Protein AF-A0A498R2I2-F1 (afdb_monomer_lite)

Organism: NCBI:txid1351585

Radius of gyration: 13.99 Å; chains: 1; bounding box: 32×29×33 Å

pLDDT: mean 78.46, std 17.62, range [42.38, 95.0]

Sequence (54 aa):
MSNVRPTLNCPYCNTAGQKTAEYRRLITFKCPKCGHEWSTLKMPSKETKQKFIS

Foldseek 3Di:
DDDDDWDQADPVPRHGFDFDDDDDQKTWTAHPPPRDIDITGNDPPPPPPPPPPD

Structure (mmCIF, N/CA/C/O backbone):
data_AF-A0A498R2I2-F1
#
_entry.id   AF-A0A498R2I2-F1
#
loop_
_atom_site.group_PDB
_atom_site.id
_atom_site.type_symbol
_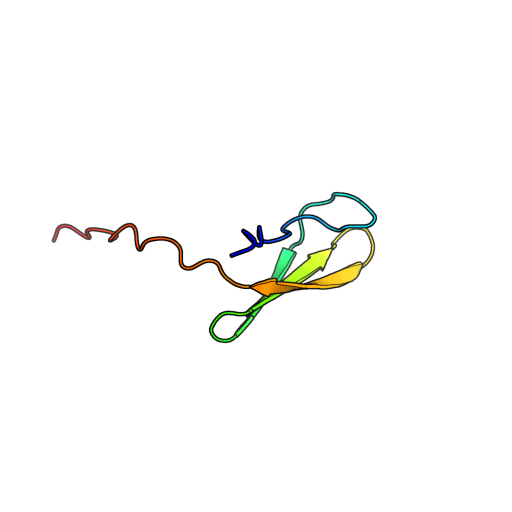atom_site.label_atom_id
_atom_site.label_alt_id
_atom_site.label_comp_id
_atom_site.label_asym_id
_atom_site.label_entity_id
_atom_site.label_seq_id
_atom_site.pdb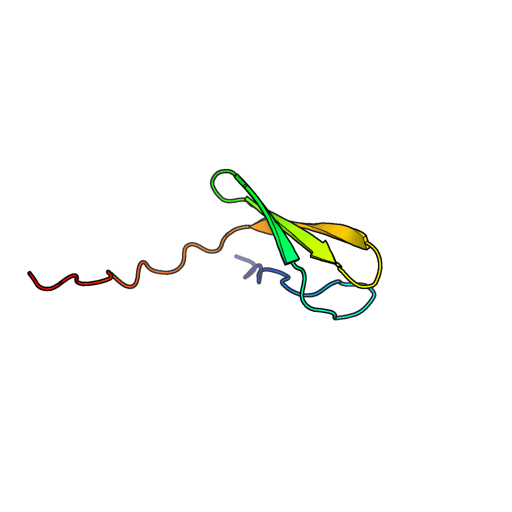x_PDB_ins_code
_atom_site.Cartn_x
_atom_site.Cartn_y
_atom_site.Cartn_z
_atom_site.occupancy
_atom_site.B_iso_or_equiv
_atom_site.auth_seq_id
_atom_site.auth_comp_id
_atom_site.auth_asym_id
_atom_site.auth_atom_id
_atom_site.pdbx_PDB_model_num
ATOM 1 N N . MET A 1 1 ? -9.803 -4.841 -22.083 1.00 42.38 1 MET A N 1
ATOM 2 C CA . MET A 1 1 ? -8.705 -4.889 -21.090 1.00 42.38 1 MET A CA 1
ATOM 3 C C . MET A 1 1 ? -9.190 -4.224 -19.812 1.00 42.38 1 MET A C 1
ATOM 5 O O . MET A 1 1 ? -9.513 -3.044 -19.850 1.00 42.38 1 MET A O 1
ATOM 9 N N . SER A 1 2 ? -9.340 -4.974 -18.720 1.00 54.56 2 SER A N 1
ATOM 10 C CA . SER A 1 2 ? -9.854 -4.449 -17.448 1.00 54.56 2 SER A CA 1
ATOM 11 C C . SER A 1 2 ? -8.856 -3.458 -16.847 1.00 54.56 2 SER A C 1
ATOM 13 O O . SER A 1 2 ? -7.698 -3.806 -16.623 1.00 54.56 2 SER A O 1
ATOM 15 N N . ASN A 1 3 ? -9.286 -2.219 -16.605 1.00 60.34 3 ASN A N 1
ATOM 16 C CA . ASN A 1 3 ? -8.467 -1.206 -15.941 1.00 60.34 3 ASN A CA 1
ATOM 17 C C . ASN A 1 3 ? -8.295 -1.584 -14.463 1.00 60.34 3 ASN A C 1
ATOM 19 O O . ASN A 1 3 ? -9.131 -1.240 -13.629 1.00 60.34 3 ASN A O 1
ATOM 23 N N . VAL A 1 4 ? -7.224 -2.308 -14.136 1.00 65.06 4 VAL A N 1
ATOM 24 C CA . VAL A 1 4 ? -6.866 -2.615 -12.747 1.00 65.06 4 VAL A CA 1
ATOM 25 C C . VAL A 1 4 ? -6.347 -1.333 -12.103 1.00 65.06 4 VAL A C 1
ATOM 27 O O . VAL A 1 4 ? -5.254 -0.869 -12.422 1.00 65.06 4 VAL A O 1
ATOM 30 N N . ARG A 1 5 ? -7.145 -0.731 -11.220 1.00 70.81 5 ARG A N 1
ATOM 31 C CA . ARG A 1 5 ? -6.709 0.404 -10.400 1.00 70.81 5 ARG A CA 1
ATOM 32 C C . ARG A 1 5 ? -5.873 -0.114 -9.225 1.00 70.81 5 ARG A C 1
ATOM 34 O O . ARG A 1 5 ? -6.282 -1.091 -8.601 1.00 70.81 5 ARG A O 1
ATOM 41 N N . PRO A 1 6 ? -4.728 0.511 -8.908 1.00 72.75 6 PRO A N 1
ATOM 42 C CA . PRO A 1 6 ? -3.924 0.113 -7.767 1.00 72.75 6 PRO A CA 1
ATOM 43 C C . PRO A 1 6 ? -4.680 0.418 -6.475 1.00 72.75 6 PRO A C 1
ATOM 45 O O . PRO A 1 6 ? -5.127 1.544 -6.249 1.00 72.75 6 PRO A O 1
ATOM 48 N N . THR A 1 7 ? -4.810 -0.591 -5.622 1.00 81.31 7 THR A N 1
ATOM 49 C CA . THR A 1 7 ? -5.456 -0.445 -4.318 1.00 81.31 7 THR A CA 1
ATOM 50 C C . THR A 1 7 ? -4.443 0.102 -3.320 1.00 81.31 7 THR A C 1
ATOM 52 O O . THR A 1 7 ? -3.562 -0.618 -2.852 1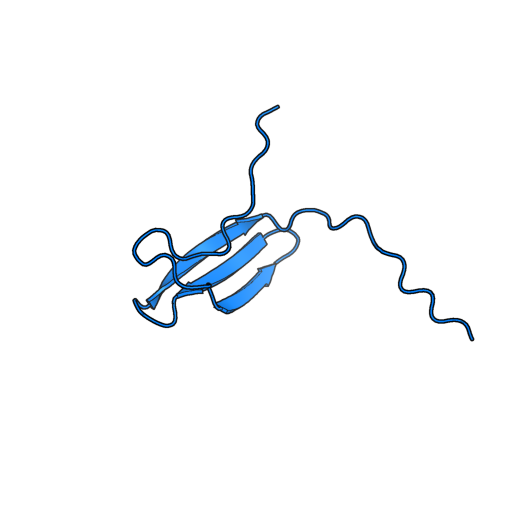.00 81.31 7 THR A O 1
ATOM 55 N N . LEU A 1 8 ? -4.561 1.396 -3.013 1.00 85.81 8 LEU A N 1
ATOM 56 C CA . LEU A 1 8 ? -3.694 2.096 -2.054 1.00 85.81 8 LEU A CA 1
ATOM 57 C C . LEU A 1 8 ? -4.214 2.018 -0.612 1.00 85.81 8 LEU A C 1
ATOM 59 O O . LEU A 1 8 ? -3.460 2.243 0.334 1.00 85.81 8 LEU A O 1
ATOM 63 N N . ASN A 1 9 ? -5.491 1.681 -0.439 1.00 90.88 9 ASN A N 1
ATOM 64 C CA . ASN A 1 9 ? -6.147 1.641 0.860 1.00 90.88 9 ASN A CA 1
ATOM 65 C C . ASN A 1 9 ? -6.370 0.196 1.309 1.00 90.88 9 ASN A C 1
ATOM 67 O O . ASN A 1 9 ? -6.709 -0.673 0.511 1.00 90.88 9 ASN A O 1
ATOM 71 N N . CYS A 1 10 ? -6.236 -0.035 2.611 1.00 90.31 10 CYS A N 1
ATOM 72 C CA . CYS A 1 10 ? -6.579 -1.285 3.277 1.00 90.31 10 CYS A CA 1
ATOM 73 C C . CYS A 1 10 ? -8.019 -1.710 2.929 1.00 90.31 10 CYS A C 1
ATOM 75 O O . CYS A 1 10 ? -8.942 -0.952 3.232 1.00 90.31 10 CYS A O 1
ATOM 77 N N . PRO A 1 11 ? -8.259 -2.916 2.387 1.00 88.06 11 PRO A N 1
ATOM 78 C CA . PRO A 1 11 ? -9.605 -3.353 2.001 1.00 88.06 11 PRO A CA 1
ATOM 79 C C . PRO A 1 11 ? -10.553 -3.537 3.196 1.00 88.06 11 PRO A C 1
ATOM 81 O O . PRO A 1 11 ? -11.763 -3.426 3.046 1.00 88.06 11 PRO A O 1
ATOM 84 N N . TYR A 1 12 ? -10.012 -3.770 4.392 1.00 89.69 12 TYR A N 1
ATOM 85 C CA . TYR A 1 12 ? -10.803 -3.993 5.609 1.00 89.69 12 TYR A CA 1
ATOM 86 C C . TYR A 1 12 ? -11.179 -2.710 6.339 1.00 89.69 12 TYR A C 1
ATOM 88 O O . TYR A 1 12 ? -12.170 -2.647 7.055 1.00 89.69 12 TYR A O 1
ATOM 96 N N . CYS A 1 13 ? -10.327 -1.701 6.227 1.00 91.50 13 CYS A N 1
ATOM 97 C CA . CYS A 1 13 ? -10.325 -0.574 7.143 1.00 91.50 13 CYS A CA 1
ATOM 98 C C . CYS A 1 13 ? -10.230 0.774 6.435 1.00 91.50 13 CYS A C 1
ATOM 100 O O . CYS A 1 13 ? -10.177 1.812 7.093 1.00 91.50 13 CYS A O 1
ATOM 102 N N . ASN A 1 14 ? -10.159 0.742 5.101 1.00 89.38 14 ASN A N 1
ATOM 103 C CA . ASN A 1 14 ? -10.040 1.873 4.189 1.00 89.38 14 ASN A CA 1
ATOM 104 C C . ASN A 1 14 ? -8.950 2.892 4.575 1.00 89.38 14 ASN A C 1
ATOM 106 O O . ASN A 1 14 ? -8.976 4.047 4.166 1.00 89.38 14 ASN A O 1
ATOM 110 N N . THR A 1 15 ? -7.987 2.460 5.389 1.00 91.81 15 THR A N 1
ATOM 111 C CA . THR A 1 15 ? -6.858 3.265 5.849 1.00 91.81 15 THR A CA 1
ATOM 112 C C . THR A 1 15 ? -5.773 3.230 4.781 1.00 91.81 15 THR A C 1
ATOM 114 O O . THR A 1 15 ? -5.533 2.170 4.198 1.00 91.81 15 THR A O 1
ATOM 117 N N . ALA A 1 16 ? -5.112 4.358 4.525 1.00 90.81 16 ALA A N 1
ATOM 118 C CA . ALA A 1 16 ? -3.994 4.413 3.588 1.00 90.81 16 ALA A CA 1
ATOM 119 C C . ALA A 1 16 ? -2.903 3.406 3.994 1.00 90.81 16 ALA A C 1
ATOM 121 O O . ALA A 1 16 ? -2.447 3.394 5.141 1.00 90.81 16 ALA A O 1
ATOM 122 N N . GLY A 1 17 ? -2.514 2.537 3.061 1.00 91.25 17 GLY A N 1
ATOM 123 C CA . GLY A 1 17 ? -1.417 1.603 3.268 1.00 91.25 17 GLY A CA 1
ATOM 124 C C . GLY A 1 17 ? -0.078 2.330 3.280 1.00 91.25 17 GLY A C 1
ATOM 125 O O . GLY A 1 17 ? 0.167 3.219 2.466 1.00 91.25 17 GLY A O 1
ATOM 126 N N . GLN A 1 18 ? 0.818 1.925 4.174 1.00 92.50 18 GLN A N 1
ATOM 127 C CA . GLN A 1 18 ? 2.210 2.355 4.157 1.00 92.50 18 GLN A CA 1
ATOM 128 C C . GLN A 1 18 ? 3.021 1.423 3.265 1.00 92.50 18 GLN A C 1
ATOM 130 O O . GLN A 1 18 ? 2.956 0.205 3.409 1.00 92.50 18 GLN A O 1
ATOM 135 N N . LYS A 1 19 ? 3.781 1.993 2.331 1.00 92.12 19 LYS A N 1
ATOM 136 C CA . LYS A 1 19 ? 4.664 1.230 1.4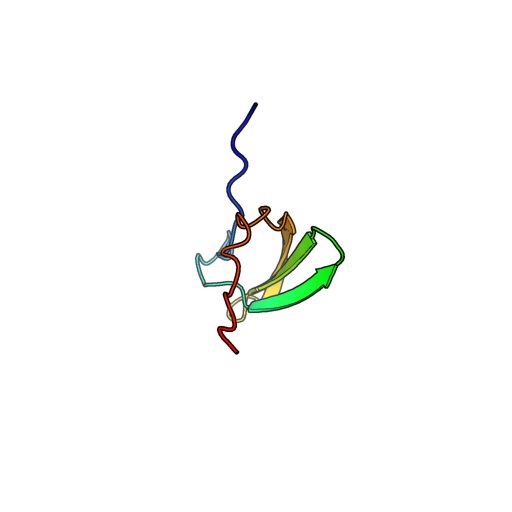50 1.00 92.12 19 LYS A CA 1
ATOM 137 C C . LYS A 1 19 ? 5.802 0.623 2.272 1.00 92.12 19 LYS A C 1
ATOM 139 O O . LYS A 1 19 ? 6.592 1.364 2.848 1.00 92.12 19 LYS A O 1
ATOM 144 N N . THR A 1 20 ? 5.891 -0.702 2.299 1.00 93.19 20 THR A N 1
ATOM 145 C CA . THR A 1 20 ? 6.931 -1.438 3.038 1.00 93.19 20 THR A CA 1
ATOM 146 C C . THR A 1 20 ? 8.005 -2.007 2.124 1.00 93.19 20 THR A C 1
ATOM 148 O O . THR A 1 20 ? 9.165 -2.069 2.518 1.00 93.19 20 THR A O 1
ATOM 151 N N . ALA A 1 21 ? 7.651 -2.377 0.892 1.00 90.06 21 ALA A N 1
ATOM 152 C CA . ALA A 1 21 ? 8.602 -2.885 -0.090 1.00 90.06 21 ALA A CA 1
ATOM 153 C C . ALA A 1 21 ? 8.224 -2.474 -1.518 1.00 90.06 21 ALA A C 1
ATOM 155 O O . ALA A 1 21 ? 7.066 -2.192 -1.835 1.00 90.06 21 ALA A O 1
ATOM 156 N N . GLU A 1 22 ? 9.217 -2.448 -2.402 1.00 89.62 22 GLU A N 1
ATOM 157 C CA . GLU A 1 22 ? 9.035 -2.273 -3.841 1.00 89.62 22 GLU A CA 1
ATOM 158 C C . GLU A 1 22 ? 9.965 -3.215 -4.585 1.00 89.62 22 GLU A C 1
ATOM 160 O O . GLU A 1 22 ? 11.169 -3.230 -4.340 1.00 89.62 22 GLU A O 1
ATOM 165 N N . TYR A 1 23 ? 9.407 -3.978 -5.520 1.00 87.00 23 TYR A N 1
ATOM 166 C CA . TYR A 1 23 ? 10.178 -4.881 -6.356 1.00 87.00 23 TYR A CA 1
ATOM 167 C C . TYR A 1 23 ? 9.709 -4.813 -7.805 1.00 87.00 23 TYR A C 1
ATOM 169 O O . TYR A 1 23 ? 8.601 -5.234 -8.135 1.00 87.00 23 TYR A O 1
ATOM 177 N N . ARG A 1 24 ? 10.573 -4.313 -8.697 1.00 86.94 24 ARG A N 1
ATOM 178 C CA . ARG A 1 24 ? 10.298 -4.118 -10.133 1.00 86.94 24 ARG A CA 1
ATOM 179 C C . ARG A 1 24 ? 9.009 -3.318 -10.388 1.00 86.94 24 ARG A C 1
ATOM 181 O O . ARG A 1 24 ? 9.045 -2.096 -10.471 1.00 86.94 24 ARG A O 1
ATOM 188 N 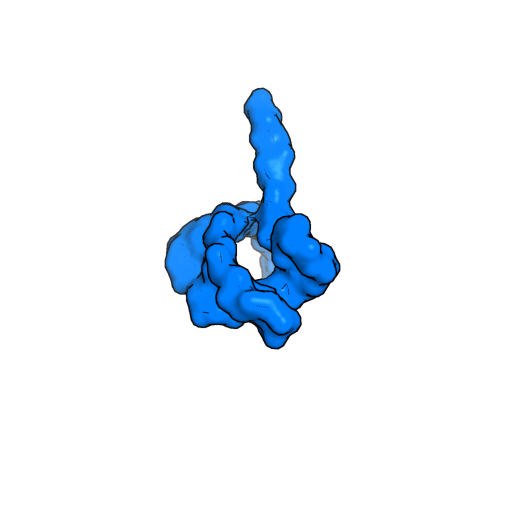N . ARG A 1 25 ? 7.876 -4.013 -10.540 1.00 85.75 25 ARG A N 1
ATOM 189 C CA . ARG A 1 25 ? 6.536 -3.458 -10.798 1.00 85.75 25 ARG A CA 1
ATOM 190 C C . ARG A 1 25 ? 5.530 -3.798 -9.699 1.00 85.75 25 ARG A C 1
ATOM 192 O O . ARG A 1 25 ? 4.345 -3.581 -9.896 1.00 85.75 25 ARG A O 1
ATOM 199 N N . LEU A 1 26 ? 5.971 -4.348 -8.576 1.00 88.56 26 LEU A N 1
ATOM 200 C CA . LEU A 1 26 ? 5.139 -4.687 -7.431 1.00 88.56 26 LEU A CA 1
ATOM 201 C C . LEU A 1 26 ? 5.467 -3.730 -6.282 1.00 88.56 26 LEU A C 1
ATOM 203 O O . LEU A 1 26 ? 6.638 -3.465 -6.010 1.00 88.56 26 LEU A O 1
ATOM 207 N N . ILE A 1 27 ? 4.443 -3.218 -5.615 1.00 90.69 27 ILE A N 1
ATOM 208 C CA . ILE A 1 27 ? 4.564 -2.411 -4.404 1.00 90.69 27 ILE A CA 1
ATOM 209 C C . ILE A 1 27 ? 3.806 -3.137 -3.304 1.00 90.69 27 ILE A C 1
ATOM 211 O O . ILE A 1 27 ? 2.620 -3.428 -3.464 1.00 90.69 27 ILE A O 1
ATOM 215 N N . THR A 1 28 ? 4.489 -3.402 -2.198 1.00 92.31 28 THR A N 1
ATOM 216 C CA . THR A 1 28 ? 3.892 -3.983 -1.000 1.00 92.31 28 THR A CA 1
ATOM 217 C C . THR A 1 28 ? 3.492 -2.866 -0.051 1.00 92.31 28 THR A C 1
ATOM 219 O O . THR A 1 28 ? 4.281 -1.966 0.248 1.00 92.31 28 THR A O 1
ATOM 222 N N . PHE A 1 29 ? 2.254 -2.937 0.413 1.00 93.12 29 PHE A N 1
ATOM 223 C CA . PHE A 1 29 ? 1.658 -2.042 1.383 1.00 93.12 29 PHE A CA 1
ATOM 224 C C . PHE A 1 29 ? 1.316 -2.805 2.658 1.00 93.12 29 PHE A C 1
ATOM 226 O O . PHE A 1 29 ? 0.881 -3.953 2.608 1.00 93.12 29 PHE A O 1
ATOM 233 N N . LYS A 1 30 ? 1.462 -2.130 3.796 1.00 94.44 30 LYS A N 1
ATOM 234 C CA . LYS A 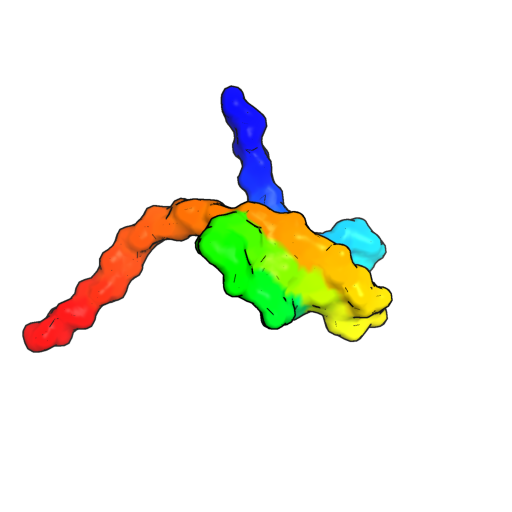1 30 ? 1.027 -2.586 5.112 1.00 94.44 30 LYS A CA 1
ATOM 235 C C . LYS A 1 30 ? 0.077 -1.573 5.720 1.00 94.44 30 LYS A C 1
ATOM 237 O O . LYS A 1 30 ? 0.346 -0.374 5.720 1.00 94.44 30 LYS A O 1
ATOM 242 N N . CYS A 1 31 ? -1.039 -2.040 6.260 1.00 95.00 31 CYS A N 1
ATOM 243 C CA . CYS A 1 31 ? -1.950 -1.186 6.995 1.00 95.00 31 CYS A CA 1
ATOM 244 C C . CYS A 1 31 ? -1.376 -0.894 8.390 1.00 95.00 31 CYS A C 1
ATOM 246 O O . CYS A 1 31 ? -1.190 -1.837 9.161 1.00 95.00 31 CYS A O 1
ATOM 248 N N . PRO A 1 32 ? -1.193 0.379 8.780 1.00 92.56 32 PRO A N 1
ATOM 249 C CA . PRO A 1 32 ? -0.738 0.721 10.128 1.00 92.56 32 PRO A CA 1
ATOM 250 C C . PRO A 1 32 ? -1.797 0.458 11.212 1.00 92.56 32 PRO A C 1
ATOM 252 O O . PRO A 1 32 ? -1.461 0.365 12.385 1.00 92.56 32 PRO A O 1
ATOM 255 N N . LYS A 1 33 ? -3.080 0.340 10.838 1.00 92.50 33 LYS A N 1
ATOM 256 C CA . LYS A 1 33 ? -4.197 0.187 11.783 1.00 92.50 33 LYS A CA 1
ATOM 257 C C . LYS A 1 33 ? -4.516 -1.269 12.121 1.00 92.50 33 LYS A C 1
ATOM 259 O O . LYS A 1 33 ? -4.767 -1.584 13.275 1.00 92.50 33 LYS A O 1
ATOM 264 N N . CYS A 1 34 ? -4.545 -2.146 11.116 1.00 92.50 34 CYS A N 1
ATOM 265 C CA . CYS A 1 34 ? -4.883 -3.564 11.294 1.00 92.50 34 CYS A CA 1
ATOM 266 C C . CYS A 1 34 ? -3.710 -4.515 11.022 1.00 92.50 34 CYS A C 1
ATOM 268 O O . CYS A 1 34 ? -3.857 -5.718 11.198 1.00 92.50 34 CYS A O 1
ATOM 270 N N . GLY A 1 35 ? -2.570 -4.007 10.545 1.00 91.81 35 GLY A N 1
ATOM 271 C CA . GLY A 1 35 ? -1.396 -4.819 10.224 1.00 91.81 35 GLY A CA 1
ATOM 272 C C . GLY A 1 35 ? -1.497 -5.625 8.927 1.00 91.81 35 GLY A C 1
ATOM 273 O O . GLY A 1 35 ? -0.526 -6.284 8.575 1.00 91.81 35 GLY A O 1
ATOM 274 N N . HIS A 1 36 ? -2.623 -5.571 8.205 1.00 93.69 36 HIS A N 1
ATOM 275 C CA . HIS A 1 36 ? -2.805 -6.315 6.957 1.00 93.69 36 HIS A CA 1
ATOM 276 C C . HIS A 1 36 ? -1.792 -5.891 5.889 1.00 93.69 36 HIS A C 1
ATOM 278 O O . HIS A 1 36 ? -1.600 -4.695 5.668 1.00 93.69 36 HIS A O 1
ATOM 284 N N . GLU A 1 37 ? -1.196 -6.859 5.199 1.00 93.88 37 GLU A N 1
ATOM 285 C CA . GLU A 1 37 ? -0.217 -6.637 4.134 1.00 93.88 37 GLU A CA 1
ATOM 286 C C . GLU A 1 37 ? -0.786 -7.086 2.786 1.00 93.88 37 GLU A C 1
ATOM 288 O O . GLU A 1 37 ? -1.354 -8.170 2.673 1.00 93.88 37 GLU A O 1
ATOM 293 N N . TRP A 1 38 ? -0.643 -6.247 1.760 1.00 92.19 38 TRP A N 1
ATOM 294 C CA . TRP A 1 38 ? -1.083 -6.544 0.397 1.00 92.19 38 TRP A CA 1
ATOM 295 C C . TRP A 1 38 ? -0.097 -6.000 -0.627 1.00 92.19 38 TRP A C 1
ATOM 297 O O . TRP A 1 38 ? 0.668 -5.079 -0.359 1.00 92.19 38 TRP A O 1
ATOM 307 N N . SER A 1 39 ? -0.114 -6.572 -1.826 1.00 91.19 39 SER A N 1
ATOM 308 C CA . SER A 1 39 ? 0.739 -6.135 -2.928 1.00 91.19 39 SER A CA 1
ATOM 309 C C . SER A 1 39 ? -0.105 -5.647 -4.094 1.00 91.19 39 SER A C 1
ATOM 311 O O . SER A 1 39 ? -1.098 -6.273 -4.454 1.00 91.19 39 SER A O 1
ATOM 313 N N . THR A 1 40 ? 0.296 -4.537 -4.703 1.00 87.88 40 THR A N 1
ATOM 314 C CA . THR A 1 40 ? -0.333 -3.999 -5.912 1.00 87.88 40 THR A CA 1
ATOM 315 C C . THR A 1 40 ? 0.708 -3.761 -6.990 1.00 87.88 40 THR A C 1
ATOM 317 O O . THR A 1 40 ? 1.894 -3.569 -6.718 1.00 87.88 40 THR A O 1
ATOM 320 N N . LEU A 1 41 ? 0.260 -3.745 -8.240 1.00 86.50 41 LEU A N 1
ATOM 321 C CA . LEU A 1 41 ? 1.108 -3.346 -9.347 1.00 86.50 41 LEU A CA 1
ATOM 322 C C . LEU A 1 41 ? 1.378 -1.840 -9.276 1.00 86.50 41 LEU A C 1
ATOM 324 O O . LEU A 1 41 ? 0.464 -1.030 -9.101 1.00 86.50 41 LEU A O 1
ATOM 328 N N . LYS A 1 42 ? 2.645 -1.474 -9.453 1.00 79.94 42 LYS A N 1
ATOM 329 C CA . LYS A 1 42 ? 3.071 -0.128 -9.806 1.00 79.94 42 LYS A CA 1
ATOM 330 C C . LYS A 1 42 ? 2.490 0.154 -11.180 1.00 79.94 42 LYS A C 1
ATOM 332 O O . LYS A 1 42 ? 2.919 -0.440 -12.173 1.00 79.94 42 LYS A O 1
ATOM 337 N N . MET A 1 43 ? 1.502 1.041 -11.245 1.00 67.62 43 MET A N 1
ATOM 338 C CA . MET A 1 43 ? 1.151 1.615 -12.535 1.00 67.62 43 MET A CA 1
ATOM 339 C C . MET A 1 43 ? 2.416 2.271 -13.088 1.00 67.62 43 MET A C 1
ATOM 341 O O . MET A 1 43 ? 3.116 2.931 -12.313 1.00 67.62 43 MET A O 1
ATOM 345 N N . PRO A 1 44 ? 2.746 2.093 -14.378 1.00 61.66 44 PRO A N 1
ATOM 346 C CA . PRO A 1 44 ? 3.723 2.956 -15.004 1.00 61.66 44 PRO A CA 1
ATOM 347 C C . PRO A 1 44 ? 3.137 4.362 -14.908 1.00 61.66 44 PRO A C 1
ATOM 349 O O . PRO A 1 44 ? 2.253 4.742 -15.676 1.00 61.66 44 PRO A O 1
ATOM 352 N N . SER A 1 45 ? 3.562 5.117 -13.897 1.00 54.84 45 SER A N 1
ATOM 353 C CA . SER A 1 45 ? 3.449 6.558 -13.922 1.00 54.84 45 SER A CA 1
ATOM 354 C C . SER A 1 45 ? 4.072 6.934 -15.251 1.00 54.84 45 SER A C 1
ATOM 356 O O . SER A 1 45 ? 5.243 6.629 -15.475 1.00 54.84 45 SER A O 1
ATOM 358 N N . LYS A 1 46 ? 3.277 7.503 -16.168 1.00 52.66 46 LYS A N 1
ATOM 359 C CA . LYS A 1 46 ? 3.836 8.255 -17.290 1.00 52.66 46 LYS A CA 1
ATOM 360 C C . LYS A 1 46 ? 4.944 9.084 -16.663 1.00 52.66 46 LYS A C 1
ATOM 362 O O . LYS A 1 46 ? 4.644 9.854 -15.753 1.00 52.66 46 LYS A O 1
ATOM 367 N N . GLU A 1 47 ? 6.193 8.797 -17.017 1.00 45.78 47 GLU A N 1
ATOM 368 C CA . GLU A 1 47 ? 7.346 9.514 -16.501 1.00 45.78 47 GLU A CA 1
ATOM 369 C C . GLU A 1 47 ? 7.075 10.990 -16.764 1.00 45.78 47 GLU A C 1
ATOM 371 O O . GLU A 1 47 ? 7.224 11.477 -17.886 1.00 45.78 47 GLU A O 1
ATOM 376 N N . THR A 1 48 ? 6.617 11.716 -15.746 1.00 46.50 48 THR A N 1
ATOM 377 C CA . THR A 1 48 ? 6.758 13.157 -15.732 1.00 46.50 48 THR A CA 1
ATOM 378 C C . THR A 1 48 ? 8.256 13.334 -15.641 1.00 46.50 48 THR A C 1
ATOM 380 O O . THR A 1 48 ? 8.819 13.250 -14.553 1.00 46.50 48 THR A O 1
ATOM 383 N N . LYS A 1 49 ? 8.902 13.439 -16.811 1.00 45.22 49 LYS A N 1
ATOM 384 C CA . LYS A 1 49 ? 10.298 13.824 -16.965 1.00 45.22 49 LYS A CA 1
ATOM 385 C C . LYS A 1 49 ? 10.525 14.972 -15.996 1.00 45.22 49 LYS A C 1
ATOM 387 O O . LYS A 1 49 ? 10.071 16.089 -16.244 1.00 45.22 49 LYS A O 1
ATOM 392 N N . GLN A 1 50 ? 11.178 14.679 -14.880 1.00 49.53 50 GLN A N 1
ATOM 393 C CA . GLN A 1 50 ? 11.690 15.694 -13.990 1.00 49.53 50 GLN A CA 1
ATOM 394 C C . GLN A 1 50 ? 12.823 16.340 -14.786 1.00 49.53 50 GLN A C 1
ATOM 396 O O . GLN A 1 50 ? 13.947 15.846 -14.806 1.00 49.53 50 GLN A O 1
ATOM 401 N N . LYS A 1 51 ? 12.478 17.363 -15.580 1.00 45.62 51 LYS A N 1
ATOM 402 C CA . LYS A 1 51 ? 13.438 18.258 -16.220 1.00 45.62 51 LYS A CA 1
ATOM 403 C C . LYS A 1 51 ? 14.191 18.938 -15.080 1.00 45.62 51 LYS A C 1
ATOM 405 O O . LYS A 1 51 ? 13.746 19.958 -14.567 1.00 45.62 51 LYS A O 1
ATOM 410 N N . PHE A 1 52 ? 15.306 18.345 -14.670 1.00 46.75 52 PHE A N 1
ATOM 411 C CA . PHE A 1 52 ? 16.402 19.101 -14.092 1.00 46.75 52 PHE A CA 1
ATOM 412 C C . PHE A 1 52 ? 16.935 19.968 -15.230 1.00 46.75 52 PHE A C 1
ATOM 414 O O . PHE A 1 52 ? 17.554 19.472 -16.167 1.00 46.75 52 PHE A O 1
ATOM 421 N N . ILE A 1 53 ? 16.543 21.237 -15.216 1.00 52.31 53 ILE A N 1
ATOM 422 C CA . ILE A 1 53 ? 17.128 22.260 -16.072 1.00 52.31 53 ILE A CA 1
ATOM 423 C C . ILE A 1 53 ? 18.450 22.605 -15.383 1.00 52.31 53 ILE A C 1
ATOM 425 O O . ILE A 1 53 ? 18.431 23.081 -14.247 1.00 52.31 53 ILE A O 1
ATOM 429 N N . SER A 1 54 ? 19.560 22.212 -16.009 1.00 55.47 54 SER A N 1
ATOM 430 C CA . SER A 1 54 ? 20.914 22.654 -15.657 1.00 55.47 54 SER A CA 1
ATOM 431 C C . SER A 1 54 ? 21.140 24.100 -16.070 1.00 55.47 54 SER A C 1
ATOM 433 O O . SER A 1 54 ? 20.489 24.529 -17.051 1.00 55.47 54 SER A O 1
#

Secondary structure (DSSP, 8-state):
--------B-TTT-PBPEEEEEETTEEEEE-TTT--EEEEE-------------